Protein AF-M0LRJ7-F1 (afdb_monomer)

Sequence (175 aa):
MDRGVVLGILGGVVTALVGLLRYVVVPLLTDEYNAASPALVPFYKVISETPIYHLETLTVPSFLAVFFAVVLLRRWGRSSRTDDLKVVGGVLAVPLLTAFGCYLVGAVWVAVFPLRTGTSLDPASLVVVLTYFTVLGLAIGFAFAVVAFAVVGLTVGIGVAAGYLSAWAVLRISS

Nearest PDB structures (foldseek):
  7w7c-assembly1_B-2  TM=3.141E-01  e=1.744E-01  Corynebacterium diphtheriae NCTC 13129
  3c02-assembly1_A  TM=3.549E-01  e=3.697E+00  unclassified
  2o9d-assembly2_B  TM=3.112E-01  e=5.607E+00  Escherichia coli

Mean predicted aligned error: 5.6 Å

Structure (mmCIF, N/CA/C/O backbone):
data_AF-M0LRJ7-F1
#
_entry.id   AF-M0LRJ7-F1
#
loop_
_atom_site.group_PDB
_atom_site.id
_atom_site.type_symbol
_atom_site.label_atom_id
_atom_site.label_alt_id
_atom_site.label_comp_id
_atom_site.label_asym_id
_atom_site.label_entity_id
_atom_site.label_seq_id
_atom_site.pdbx_PDB_ins_code
_atom_site.Cartn_x
_atom_site.Cartn_y
_atom_site.Cartn_z
_atom_site.occupancy
_atom_site.B_iso_or_equiv
_atom_site.auth_seq_id
_atom_site.auth_comp_id
_atom_site.auth_asym_id
_atom_site.auth_atom_id
_atom_site.pdbx_PDB_model_num
ATOM 1 N N . MET A 1 1 ? -15.597 -17.504 6.346 1.00 70.88 1 MET A N 1
ATOM 2 C CA . MET A 1 1 ? -14.404 -16.642 6.199 1.00 70.88 1 MET A CA 1
ATOM 3 C C . MET A 1 1 ? -14.292 -15.748 7.426 1.00 70.88 1 MET A C 1
ATOM 5 O O . MET A 1 1 ? -15.318 -15.281 7.912 1.00 70.88 1 MET A O 1
ATOM 9 N N . ASP A 1 2 ? -13.095 -15.576 7.985 1.00 92.31 2 ASP A N 1
ATOM 10 C CA . ASP A 1 2 ? -12.904 -14.780 9.202 1.00 92.31 2 ASP A CA 1
ATOM 11 C C . ASP A 1 2 ? -13.110 -13.281 8.928 1.00 92.31 2 ASP A C 1
ATOM 13 O O . ASP A 1 2 ? -12.409 -12.699 8.102 1.00 92.31 2 ASP A O 1
ATOM 17 N N . ARG A 1 3 ? -14.059 -12.649 9.633 1.00 91.81 3 ARG A N 1
ATOM 18 C CA . ARG A 1 3 ? -14.420 -11.234 9.451 1.00 91.81 3 ARG A CA 1
ATOM 19 C C . ARG A 1 3 ? -13.235 -10.280 9.628 1.00 91.81 3 ARG A C 1
ATOM 21 O O . ARG A 1 3 ? -13.175 -9.291 8.908 1.00 91.81 3 ARG A O 1
ATOM 28 N N . GLY A 1 4 ? -12.293 -10.574 10.531 1.00 92.00 4 GLY A N 1
ATOM 29 C CA . GLY A 1 4 ? -11.101 -9.734 10.720 1.00 92.00 4 GLY A CA 1
ATOM 30 C C . GLY A 1 4 ? -10.192 -9.737 9.489 1.00 92.00 4 GLY A C 1
ATOM 31 O O . GLY A 1 4 ? -9.735 -8.686 9.051 1.00 92.00 4 GLY A O 1
ATOM 32 N N . VAL A 1 5 ? -10.015 -10.909 8.871 1.00 94.88 5 VAL A N 1
ATOM 33 C CA . VAL A 1 5 ? -9.261 -11.055 7.616 1.00 94.88 5 VAL A CA 1
ATOM 34 C C . VAL A 1 5 ? -9.973 -10.334 6.474 1.00 94.88 5 VAL A C 1
ATOM 36 O O . VAL A 1 5 ? -9.332 -9.613 5.719 1.00 94.88 5 VAL A O 1
ATOM 39 N N . VAL A 1 6 ? -11.299 -10.477 6.370 1.00 96.56 6 VAL A N 1
ATOM 40 C CA . VAL A 1 6 ? -12.089 -9.807 5.321 1.00 96.56 6 VAL A CA 1
ATOM 41 C C . 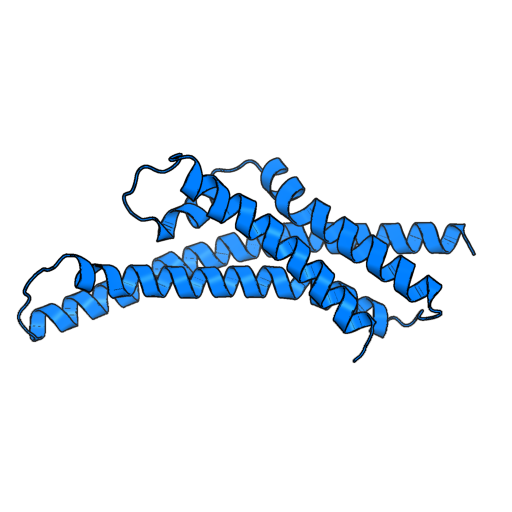VAL A 1 6 ? -11.942 -8.290 5.412 1.00 96.56 6 VAL A C 1
ATOM 43 O O . VAL A 1 6 ? -11.641 -7.650 4.411 1.00 96.56 6 VAL A O 1
ATOM 46 N N . LEU A 1 7 ? -12.118 -7.717 6.606 1.00 96.56 7 LEU A N 1
ATOM 47 C CA . LEU A 1 7 ? -11.997 -6.273 6.810 1.00 96.56 7 LEU A CA 1
ATOM 48 C C . LEU A 1 7 ? -10.574 -5.773 6.552 1.00 96.56 7 LEU A C 1
ATOM 50 O O . LEU A 1 7 ? -10.412 -4.736 5.915 1.00 96.56 7 LEU A O 1
ATOM 54 N N . GLY A 1 8 ? -9.559 -6.523 6.991 1.00 95.88 8 GLY A N 1
ATOM 55 C CA . GLY A 1 8 ? -8.163 -6.204 6.704 1.00 95.88 8 GLY A CA 1
ATOM 56 C C . GLY A 1 8 ? -7.873 -6.164 5.204 1.00 95.88 8 GLY A C 1
ATOM 57 O O . GLY A 1 8 ? -7.308 -5.189 4.715 1.00 95.88 8 GLY A O 1
ATOM 58 N N . ILE A 1 9 ? -8.309 -7.188 4.462 1.00 97.25 9 ILE A N 1
ATOM 59 C CA . ILE A 1 9 ? -8.123 -7.256 3.007 1.00 97.25 9 ILE A CA 1
ATOM 60 C C . ILE A 1 9 ? -8.885 -6.130 2.312 1.00 97.25 9 ILE A C 1
ATOM 62 O O . ILE A 1 9 ? -8.292 -5.427 1.506 1.00 97.25 9 ILE A O 1
ATOM 66 N N . LEU A 1 10 ? 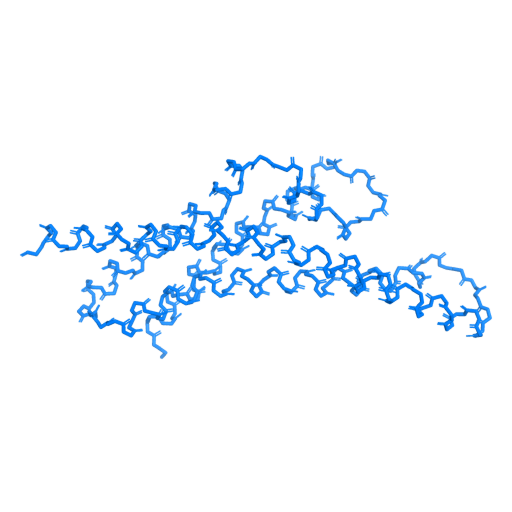-10.168 -5.923 2.622 1.00 97.69 10 LEU A N 1
ATOM 67 C CA . LEU A 1 10 ? -10.967 -4.869 1.987 1.00 97.69 10 LEU A CA 1
ATOM 68 C C . LEU A 1 10 ? -10.379 -3.481 2.245 1.00 97.69 10 LEU A C 1
ATOM 70 O O . LEU A 1 10 ? -10.239 -2.696 1.312 1.00 97.69 10 LEU A O 1
ATOM 74 N N . GLY A 1 11 ? -9.986 -3.198 3.488 1.00 96.38 11 GLY A N 1
ATOM 75 C CA . GLY A 1 11 ? -9.327 -1.946 3.842 1.00 96.38 11 GLY A CA 1
ATOM 76 C C . GLY A 1 11 ? -8.015 -1.750 3.082 1.00 96.38 11 GLY A C 1
ATOM 77 O O . GLY A 1 11 ? -7.798 -0.700 2.484 1.00 96.38 11 GLY A O 1
ATOM 78 N N . GLY A 1 12 ? -7.181 -2.789 3.029 1.00 96.75 12 GLY A N 1
ATOM 79 C CA . GLY A 1 12 ? -5.932 -2.764 2.275 1.00 96.75 12 GLY A CA 1
ATOM 80 C C . GLY A 1 12 ? -6.133 -2.616 0.765 1.00 96.75 12 GLY A C 1
ATOM 81 O O . GLY A 1 12 ? -5.386 -1.879 0.127 1.00 96.75 12 GLY A O 1
ATOM 82 N N . VAL A 1 13 ? -7.165 -3.244 0.192 1.00 97.81 13 VAL A N 1
ATOM 83 C CA . VAL A 1 13 ? -7.550 -3.082 -1.220 1.00 97.81 13 VAL A CA 1
ATOM 84 C C . VAL A 1 13 ? -7.962 -1.641 -1.495 1.00 97.81 13 VAL A C 1
ATOM 86 O O . VAL A 1 13 ? -7.503 -1.066 -2.474 1.00 97.81 13 VAL A O 1
ATOM 89 N N . VAL A 1 14 ? -8.771 -1.025 -0.630 1.00 97.31 14 VAL A N 1
ATOM 90 C CA . VAL A 1 14 ? -9.158 0.386 -0.781 1.00 97.31 14 VAL A CA 1
ATOM 91 C C . VAL A 1 14 ? -7.923 1.288 -0.763 1.00 97.31 14 VAL A C 1
ATOM 93 O O . VAL A 1 14 ? -7.752 2.097 -1.672 1.00 97.31 14 VAL A O 1
ATOM 96 N N . THR A 1 15 ? -7.022 1.119 0.210 1.00 96.81 15 THR A N 1
ATOM 97 C CA . THR A 1 15 ? -5.761 1.876 0.263 1.00 96.81 15 THR A CA 1
ATOM 98 C C . THR A 1 15 ? -4.914 1.663 -0.995 1.00 96.81 15 THR A C 1
ATOM 100 O O . THR A 1 15 ? -4.407 2.627 -1.569 1.00 96.81 15 THR A O 1
ATOM 103 N N . ALA A 1 16 ? -4.788 0.419 -1.459 1.00 96.19 16 ALA A N 1
ATOM 104 C CA . ALA A 1 16 ? -4.028 0.080 -2.655 1.00 96.19 16 ALA A CA 1
ATOM 105 C C . ALA A 1 16 ? -4.628 0.700 -3.927 1.00 96.19 16 ALA A C 1
ATOM 107 O O . ALA A 1 16 ? -3.886 1.226 -4.752 1.00 96.19 16 ALA A O 1
ATOM 108 N N . LEU A 1 17 ? -5.956 0.694 -4.071 1.00 96.75 17 LEU A N 1
ATOM 109 C CA . LEU A 1 17 ? -6.653 1.301 -5.206 1.00 96.75 17 LEU A CA 1
ATOM 110 C C . LEU A 1 17 ? -6.482 2.820 -5.235 1.00 96.75 17 LEU A C 1
ATOM 112 O O . LEU A 1 17 ? -6.229 3.369 -6.304 1.00 96.75 17 LEU A O 1
ATOM 116 N N . VAL A 1 18 ? -6.563 3.497 -4.084 1.00 96.31 18 VAL A N 1
ATOM 117 C CA . VAL A 1 18 ? -6.284 4.942 -4.004 1.00 96.31 18 VAL A CA 1
ATOM 118 C C . VAL A 1 18 ? -4.841 5.229 -4.423 1.00 96.31 18 VAL A C 1
ATOM 120 O O . VAL A 1 18 ? -4.605 6.132 -5.226 1.00 96.31 18 VAL A O 1
ATOM 123 N N . GLY A 1 19 ? -3.887 4.420 -3.950 1.00 93.75 19 GLY A N 1
ATOM 124 C CA . GLY A 1 19 ? -2.489 4.498 -4.367 1.00 93.75 19 GLY A CA 1
ATOM 125 C C . GLY A 1 19 ? -2.311 4.309 -5.876 1.00 93.75 19 GLY A C 1
ATOM 126 O O . GLY A 1 19 ? -1.716 5.159 -6.530 1.00 93.75 19 GLY A O 1
ATOM 127 N N . LEU A 1 20 ? -2.863 3.240 -6.454 1.00 92.19 20 LEU A N 1
ATOM 128 C CA . LEU A 1 20 ? -2.804 2.982 -7.897 1.00 92.19 20 LEU A CA 1
ATOM 129 C C . LEU A 1 20 ? -3.420 4.122 -8.708 1.00 92.19 20 LEU A C 1
ATOM 131 O O . LEU A 1 20 ? -2.845 4.552 -9.707 1.00 92.19 20 LEU A O 1
ATOM 135 N N . LEU A 1 21 ? -4.568 4.635 -8.271 1.00 92.94 21 LEU A N 1
ATOM 136 C CA . LEU A 1 21 ? -5.238 5.732 -8.952 1.00 92.94 21 LEU A CA 1
ATOM 137 C C . LEU A 1 21 ? -4.334 6.970 -8.999 1.00 92.94 21 LEU A C 1
ATOM 139 O O . LEU A 1 21 ? -4.146 7.552 -10.062 1.00 92.94 21 LEU A O 1
ATOM 143 N N . ARG A 1 22 ? -3.743 7.345 -7.863 1.00 91.69 22 ARG A N 1
ATOM 144 C CA . ARG A 1 22 ? -2.939 8.563 -7.735 1.00 91.69 22 ARG A CA 1
ATOM 145 C C . ARG A 1 22 ? -1.530 8.452 -8.325 1.00 91.69 22 ARG A C 1
ATOM 147 O O . ARG A 1 22 ? -1.096 9.384 -8.991 1.00 91.69 22 ARG A O 1
ATOM 154 N N . TYR A 1 23 ? -0.837 7.329 -8.138 1.00 88.06 23 TYR A N 1
ATOM 155 C CA . TYR A 1 23 ? 0.540 7.157 -8.623 1.00 88.06 23 TYR A 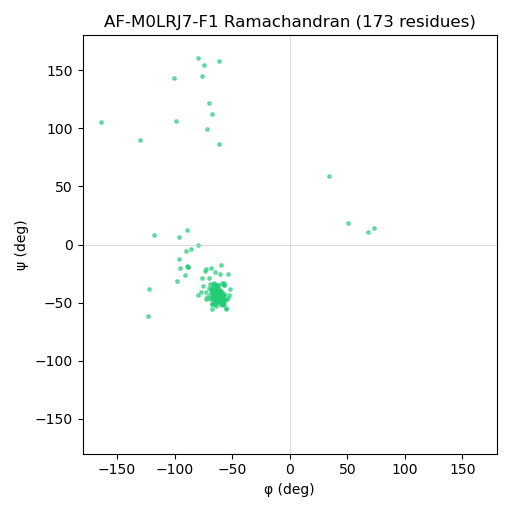CA 1
ATOM 156 C C . TYR A 1 23 ? 0.644 6.611 -10.048 1.00 88.06 23 TYR A C 1
ATOM 158 O O . TYR A 1 23 ? 1.706 6.726 -10.654 1.00 88.06 23 TYR A O 1
ATOM 166 N N . VAL A 1 24 ? -0.413 5.986 -10.576 1.00 86.50 24 VAL A N 1
ATOM 167 C CA . VAL A 1 24 ? -0.367 5.314 -11.883 1.00 86.50 24 VAL A CA 1
ATOM 168 C C . VAL A 1 24 ? -1.424 5.873 -12.823 1.00 86.50 24 VAL A C 1
ATOM 170 O O . VAL A 1 24 ? -1.080 6.437 -13.852 1.00 86.50 24 VAL A O 1
ATOM 173 N N . VAL A 1 25 ? -2.708 5.756 -12.480 1.00 87.75 25 VAL A N 1
ATOM 174 C CA . VAL A 1 25 ? -3.797 6.064 -13.423 1.00 87.75 25 VAL A CA 1
ATOM 175 C C . VAL A 1 25 ? -3.861 7.553 -13.757 1.00 87.75 25 VAL A C 1
ATOM 177 O O . VAL A 1 25 ? -3.865 7.901 -14.931 1.00 87.75 25 VAL A O 1
ATOM 180 N N . VAL A 1 26 ? -3.889 8.434 -12.753 1.00 87.75 26 VAL A N 1
ATOM 181 C CA . VAL A 1 26 ? -3.976 9.886 -12.972 1.00 87.75 26 VAL A CA 1
ATOM 182 C C . VAL A 1 26 ? -2.777 10.400 -13.781 1.00 87.75 26 VAL A C 1
ATOM 184 O O . VAL A 1 26 ? -3.023 10.999 -14.823 1.00 87.75 26 VAL A O 1
ATOM 187 N N . PRO A 1 27 ? -1.512 10.103 -13.415 1.00 84.25 27 PRO A N 1
ATOM 188 C CA . PRO A 1 27 ? -0.351 10.529 -14.200 1.00 84.25 27 PRO A CA 1
ATOM 189 C C . PRO A 1 27 ? -0.341 10.027 -15.646 1.00 84.25 27 PRO A C 1
ATOM 191 O O . PRO A 1 27 ? 0.151 10.723 -16.529 1.00 84.25 27 PRO A O 1
ATOM 194 N N . LEU A 1 28 ? -0.869 8.824 -15.901 1.00 80.56 28 LEU A N 1
ATOM 195 C CA . LEU A 1 28 ? -0.977 8.279 -17.258 1.00 80.56 28 LEU A CA 1
ATOM 196 C C . LEU A 1 28 ? -2.073 8.956 -18.093 1.00 80.56 28 LEU A C 1
ATOM 198 O O . LEU A 1 28 ? -2.018 8.881 -19.315 1.00 80.56 28 LEU A O 1
ATOM 202 N N . LEU A 1 29 ? -3.070 9.578 -17.459 1.00 82.94 29 LEU A N 1
ATOM 203 C CA . LEU A 1 29 ? -4.180 10.252 -18.139 1.00 82.94 29 LEU A CA 1
ATOM 204 C C . LEU A 1 29 ? -3.955 11.758 -18.324 1.00 82.94 29 LEU A C 1
ATOM 206 O O . LEU A 1 29 ? -4.624 12.358 -19.160 1.00 82.94 29 LEU A O 1
ATOM 210 N N . THR A 1 30 ? -3.065 12.380 -17.545 1.00 79.19 30 THR A N 1
ATOM 211 C CA . THR A 1 30 ? -2.852 13.838 -17.562 1.00 79.19 30 THR A CA 1
ATOM 212 C C . THR A 1 30 ? -1.685 14.300 -18.439 1.00 79.19 30 THR A C 1
ATOM 214 O O . THR A 1 30 ? -1.362 15.483 -18.413 1.00 79.19 30 THR A O 1
ATOM 217 N N . ASP A 1 31 ? -1.049 13.406 -19.211 1.00 64.31 31 ASP A N 1
ATOM 218 C CA . ASP A 1 31 ? 0.141 13.689 -20.044 1.00 64.31 31 ASP A CA 1
ATOM 219 C C . ASP A 1 31 ? 1.293 14.393 -19.287 1.00 64.31 31 ASP A C 1
ATOM 221 O O . ASP A 1 31 ? 2.227 14.921 -19.892 1.00 64.31 31 ASP A O 1
ATOM 225 N N . GLU A 1 32 ? 1.292 14.343 -17.945 1.00 61.06 32 GLU A N 1
ATOM 226 C CA . GLU A 1 32 ? 2.338 14.929 -17.087 1.00 61.06 32 GLU A CA 1
ATOM 227 C C . GLU A 1 32 ? 3.728 14.335 -17.376 1.00 61.06 32 GLU A C 1
ATOM 229 O O . GLU A 1 32 ? 4.751 14.934 -17.044 1.00 61.06 32 GLU A O 1
ATOM 234 N N . TYR A 1 33 ? 3.775 13.181 -18.046 1.00 60.38 33 TYR A N 1
ATOM 235 C CA . TYR A 1 33 ? 4.991 12.507 -18.469 1.00 60.38 33 TYR A CA 1
ATOM 236 C C . TYR A 1 33 ? 4.899 12.146 -19.954 1.00 60.38 33 TYR A C 1
ATOM 238 O O . TYR A 1 33 ? 4.471 11.049 -20.311 1.00 60.38 33 TYR A O 1
ATOM 246 N N . ASN A 1 34 ? 5.343 13.059 -20.824 1.00 52.84 34 ASN A N 1
ATOM 247 C CA . ASN A 1 34 ? 5.509 12.814 -22.260 1.00 52.84 34 ASN A CA 1
ATOM 248 C C . ASN A 1 34 ? 6.539 11.681 -22.515 1.00 52.84 34 ASN A C 1
ATOM 250 O O . ASN A 1 34 ? 7.744 11.890 -22.627 1.00 52.84 34 ASN A O 1
ATOM 254 N N . ALA A 1 35 ? 6.024 10.450 -22.505 1.00 52.56 35 ALA A N 1
ATOM 255 C CA . ALA A 1 35 ? 6.353 9.248 -23.274 1.00 52.56 35 ALA A CA 1
ATOM 256 C C . ALA A 1 35 ? 7.813 8.945 -23.697 1.00 52.56 35 ALA A C 1
ATOM 258 O O . ALA A 1 35 ? 8.068 8.671 -24.868 1.00 52.56 35 ALA A O 1
ATOM 259 N N . ALA A 1 36 ? 8.748 8.818 -22.748 1.00 51.78 36 ALA A N 1
ATOM 260 C CA . ALA A 1 36 ? 9.965 8.013 -22.972 1.00 51.78 36 ALA A CA 1
ATOM 261 C C . ALA A 1 36 ? 9.868 6.590 -22.374 1.00 51.78 36 ALA A C 1
ATOM 263 O O . ALA A 1 36 ? 10.423 5.646 -22.931 1.00 51.78 36 ALA A O 1
ATOM 264 N N . SER A 1 37 ? 9.131 6.395 -21.270 1.00 62.97 37 SER A N 1
ATOM 265 C CA . SER A 1 37 ? 8.819 5.055 -20.742 1.00 62.97 37 SER A CA 1
ATOM 266 C C . SER A 1 37 ? 7.656 5.095 -19.737 1.00 62.97 37 SER A C 1
ATOM 268 O O . SER A 1 37 ? 7.863 5.486 -18.586 1.00 62.97 37 SER A O 1
ATOM 270 N N . PRO A 1 38 ? 6.442 4.645 -20.116 1.00 66.25 38 PRO A N 1
ATOM 271 C CA . PRO A 1 38 ? 5.293 4.528 -19.208 1.00 66.25 38 PRO A CA 1
ATOM 272 C C . PRO A 1 38 ? 5.591 3.713 -17.940 1.00 66.25 38 PRO A C 1
ATOM 274 O O . PRO A 1 38 ? 4.983 3.934 -16.897 1.00 66.25 38 PRO A O 1
ATOM 277 N N . ALA A 1 39 ? 6.567 2.800 -18.006 1.00 66.88 39 ALA A N 1
ATOM 278 C CA . ALA A 1 39 ? 6.998 1.987 -16.873 1.00 66.88 39 ALA A CA 1
ATOM 279 C C . ALA A 1 39 ? 7.714 2.787 -15.770 1.00 66.88 39 ALA A C 1
ATOM 281 O O . ALA A 1 39 ? 7.785 2.318 -14.638 1.00 66.88 39 ALA A O 1
ATOM 282 N N . LEU A 1 40 ? 8.231 3.981 -16.077 1.00 72.31 40 LEU A N 1
ATOM 283 C CA . LEU A 1 40 ? 8.922 4.835 -15.106 1.00 72.31 40 LEU A CA 1
ATOM 284 C C . LEU A 1 40 ? 8.012 5.898 -14.484 1.00 72.31 40 LEU A C 1
ATOM 286 O O . LEU A 1 40 ? 8.389 6.494 -13.479 1.00 72.31 40 LEU A O 1
ATOM 290 N N . VAL A 1 41 ? 6.815 6.123 -15.033 1.00 76.00 41 VAL A N 1
ATOM 291 C CA . VAL A 1 41 ? 5.862 7.132 -14.536 1.00 76.00 41 VAL A CA 1
ATOM 292 C C . VAL A 1 41 ? 5.556 6.959 -13.040 1.00 76.00 41 VAL A C 1
ATOM 294 O O . VAL A 1 41 ? 5.679 7.942 -12.306 1.00 76.00 41 VAL A O 1
ATOM 297 N N . PRO A 1 42 ? 5.272 5.742 -12.530 1.00 75.75 42 PRO A N 1
ATOM 298 C CA . PRO A 1 42 ? 5.025 5.557 -11.102 1.00 75.75 42 PRO A CA 1
ATOM 299 C C . PRO A 1 42 ? 6.259 5.855 -10.247 1.00 75.75 42 PRO A C 1
ATOM 301 O O . PRO A 1 42 ? 6.128 6.393 -9.152 1.00 75.75 42 PRO A O 1
ATOM 304 N N . PHE A 1 43 ? 7.463 5.540 -10.740 1.00 76.19 43 PHE A N 1
ATOM 305 C CA . PHE A 1 43 ? 8.704 5.855 -10.032 1.00 76.19 43 PHE A CA 1
ATOM 306 C C . PHE A 1 43 ? 8.902 7.356 -9.910 1.00 76.19 43 PHE A C 1
ATOM 308 O O . PHE A 1 43 ? 9.091 7.838 -8.796 1.00 76.19 43 PHE A O 1
ATOM 315 N N . TYR A 1 44 ? 8.794 8.085 -11.023 1.00 78.19 44 TYR A N 1
ATOM 316 C CA . TYR A 1 44 ? 8.923 9.536 -11.014 1.00 78.19 44 TYR A CA 1
ATOM 317 C C . TYR A 1 44 ? 7.906 10.175 -10.083 1.00 78.19 44 TYR A C 1
ATOM 319 O O . TYR A 1 44 ? 8.298 10.963 -9.231 1.00 78.19 44 TYR A O 1
ATOM 327 N N . LYS A 1 45 ? 6.634 9.773 -10.168 1.00 82.81 45 LYS A N 1
ATOM 328 C CA . LYS A 1 45 ? 5.589 10.329 -9.308 1.00 82.81 45 LYS A CA 1
ATOM 329 C C . LYS A 1 45 ? 5.855 10.055 -7.826 1.00 82.81 45 LYS A C 1
ATOM 331 O O . LYS A 1 45 ? 5.657 10.929 -6.996 1.00 82.81 45 LYS A O 1
ATOM 336 N N . VAL A 1 46 ? 6.340 8.865 -7.467 1.00 83.06 46 VAL A N 1
ATOM 337 C CA . VAL A 1 46 ? 6.656 8.543 -6.064 1.00 83.06 46 VAL A CA 1
ATOM 338 C C . VAL A 1 46 ? 7.830 9.369 -5.526 1.00 83.06 46 VAL A C 1
ATOM 340 O O . VAL A 1 46 ? 7.818 9.698 -4.348 1.00 83.06 46 VAL A O 1
ATOM 343 N N . ILE A 1 47 ? 8.832 9.715 -6.339 1.00 84.19 47 ILE A N 1
ATOM 344 C CA . ILE A 1 47 ? 10.010 10.471 -5.864 1.00 84.19 47 ILE A CA 1
ATOM 345 C C . ILE A 1 47 ? 9.871 11.989 -5.985 1.00 84.19 47 ILE A C 1
ATOM 347 O O . ILE A 1 47 ? 10.548 12.713 -5.260 1.00 84.19 47 ILE A O 1
ATOM 351 N N . SER A 1 48 ? 9.058 12.476 -6.926 1.00 84.50 48 SER A N 1
ATOM 352 C CA . SER A 1 48 ? 8.937 13.909 -7.216 1.00 84.50 48 SER A CA 1
ATOM 353 C C . SER A 1 48 ? 7.864 14.602 -6.387 1.00 84.50 48 SER A C 1
ATOM 355 O O . SER A 1 48 ? 7.845 15.828 -6.319 1.00 84.50 48 SER A O 1
ATOM 357 N N . GLU A 1 49 ? 6.939 13.835 -5.816 1.00 90.31 49 GLU A N 1
ATOM 358 C CA . GLU A 1 49 ? 5.814 14.378 -5.070 1.00 90.31 49 GLU A CA 1
ATOM 359 C C . GLU A 1 49 ? 6.185 14.798 -3.649 1.00 90.31 49 GLU A C 1
ATOM 361 O O . GLU A 1 49 ? 7.195 14.404 -3.065 1.00 90.31 49 GLU A O 1
ATOM 366 N N . THR A 1 50 ? 5.340 15.653 -3.080 1.00 91.88 50 THR A N 1
ATOM 367 C CA . THR A 1 50 ? 5.565 16.172 -1.730 1.00 91.88 50 THR A CA 1
ATOM 368 C C . THR A 1 50 ? 5.253 15.119 -0.658 1.00 91.88 50 THR A C 1
ATOM 370 O O . THR A 1 50 ? 4.372 14.276 -0.846 1.00 91.88 50 THR A O 1
ATOM 373 N N . PRO A 1 51 ? 5.863 15.203 0.542 1.00 90.06 51 PRO A N 1
ATOM 374 C CA . PRO A 1 51 ? 5.497 14.338 1.665 1.00 90.06 51 PRO A CA 1
ATOM 375 C C . PRO A 1 51 ? 3.992 14.339 1.977 1.00 90.06 51 PRO A C 1
ATOM 377 O O . PRO A 1 51 ? 3.417 13.291 2.266 1.00 90.06 51 PRO A O 1
ATOM 380 N N . ILE A 1 52 ? 3.338 15.501 1.865 1.00 93.25 52 ILE A N 1
ATOM 381 C CA . ILE A 1 52 ? 1.892 15.661 2.078 1.00 93.25 52 ILE A CA 1
ATOM 382 C C . ILE A 1 52 ? 1.092 14.831 1.073 1.00 93.25 52 ILE A C 1
ATOM 384 O O . ILE A 1 52 ? 0.150 14.147 1.470 1.0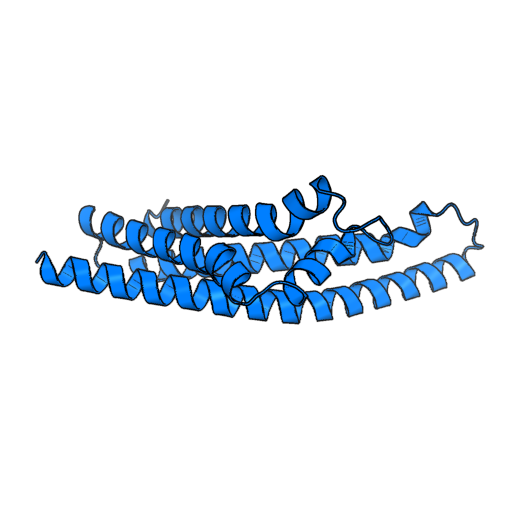0 93.25 52 ILE A O 1
ATOM 388 N N . TYR A 1 53 ? 1.503 14.814 -0.196 1.00 92.88 53 TYR A N 1
ATOM 389 C CA . TYR A 1 53 ? 0.860 13.992 -1.217 1.00 92.88 53 TYR A CA 1
ATOM 390 C C . TYR A 1 53 ? 0.858 12.510 -0.826 1.00 92.88 53 TYR A C 1
ATOM 392 O O . TYR A 1 53 ? -0.170 11.836 -0.935 1.00 92.88 53 TYR A O 1
ATOM 400 N N . HIS A 1 54 ? 1.980 11.995 -0.314 1.00 93.06 54 HIS A N 1
ATOM 401 C CA . HIS A 1 54 ? 2.064 10.599 0.112 1.00 93.06 54 HIS A CA 1
ATOM 402 C C . HIS A 1 54 ? 1.179 10.302 1.328 1.00 93.06 54 HIS A C 1
ATOM 404 O O . HIS A 1 54 ? 0.506 9.266 1.359 1.00 93.06 54 HIS A O 1
ATOM 410 N N . LEU A 1 55 ? 1.128 11.223 2.295 1.00 93.38 55 LEU A N 1
ATOM 411 C CA . LEU A 1 55 ? 0.273 11.099 3.476 1.00 93.38 55 LEU A CA 1
ATOM 412 C C . LEU A 1 55 ? -1.214 11.082 3.096 1.00 93.38 55 LEU A C 1
ATOM 414 O O . LEU A 1 55 ? -1.949 10.178 3.492 1.00 93.38 55 LEU A O 1
ATOM 418 N N . GLU A 1 56 ? -1.673 12.022 2.278 1.00 94.94 56 GLU A N 1
ATOM 419 C CA . GLU A 1 56 ? -3.068 12.040 1.824 1.00 94.94 56 GLU A CA 1
ATOM 420 C C . GLU A 1 56 ? -3.442 10.780 1.042 1.00 94.94 56 GLU A C 1
ATOM 422 O O . GLU A 1 56 ? -4.536 10.243 1.193 1.00 94.94 56 GLU A O 1
ATOM 427 N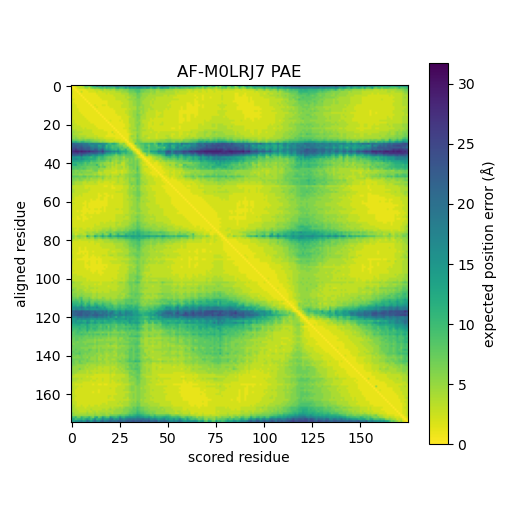 N . THR A 1 57 ? -2.525 10.298 0.205 1.00 95.19 57 THR A N 1
ATOM 428 C CA . THR A 1 57 ? -2.790 9.186 -0.711 1.00 95.19 57 THR A CA 1
ATOM 429 C C . THR A 1 57 ? -2.816 7.834 -0.005 1.00 95.19 57 THR A C 1
ATOM 431 O O . THR A 1 57 ? -3.594 6.965 -0.386 1.00 95.19 57 THR A O 1
ATOM 434 N N . LEU A 1 58 ? -1.969 7.627 1.007 1.00 96.50 58 LEU A N 1
ATOM 435 C CA . LEU A 1 58 ? -1.759 6.307 1.613 1.00 96.50 58 LEU A CA 1
ATOM 436 C C . LEU A 1 58 ? -2.048 6.283 3.116 1.00 96.50 58 LEU A C 1
ATOM 438 O O . LEU A 1 58 ? -2.635 5.317 3.611 1.00 96.50 58 LEU A O 1
ATOM 442 N N . THR A 1 59 ? -1.698 7.339 3.851 1.00 97.38 59 THR A N 1
ATOM 443 C CA . THR A 1 59 ? -1.921 7.418 5.304 1.00 97.38 59 THR A CA 1
ATOM 444 C C . THR A 1 59 ? -3.393 7.623 5.626 1.00 97.38 59 THR A C 1
ATOM 446 O O . THR A 1 59 ? -3.928 6.891 6.451 1.00 97.38 59 THR A O 1
ATOM 449 N N . VAL A 1 60 ? -4.083 8.554 4.960 1.00 97.19 60 VAL A N 1
ATOM 450 C CA . VAL A 1 60 ? -5.503 8.828 5.251 1.00 97.19 60 VAL A CA 1
ATOM 451 C C . VAL A 1 60 ? -6.399 7.613 4.963 1.00 97.19 60 VAL A C 1
ATOM 453 O O . VAL A 1 60 ? -7.156 7.221 5.855 1.00 97.19 60 VAL A O 1
ATOM 456 N N . PRO A 1 61 ? -6.313 6.936 3.799 1.00 97.69 61 PRO A N 1
ATOM 457 C CA . PRO A 1 61 ? -7.149 5.766 3.543 1.00 97.69 61 PRO A CA 1
ATOM 458 C C . PRO A 1 61 ? -6.848 4.603 4.489 1.00 97.69 61 PRO A C 1
ATOM 460 O O . PRO A 1 61 ? -7.776 3.945 4.952 1.00 97.69 61 PRO A O 1
ATOM 463 N N . SER A 1 62 ? -5.572 4.351 4.801 1.00 97.75 62 SER A N 1
ATOM 464 C CA . SER A 1 62 ? -5.192 3.259 5.709 1.00 97.75 62 SER A CA 1
ATOM 465 C C . SER A 1 62 ? -5.604 3.537 7.158 1.00 97.75 62 SER A C 1
ATOM 467 O O . SER A 1 62 ? -6.096 2.633 7.836 1.00 97.75 62 SER A O 1
ATOM 469 N N . PHE A 1 63 ? -5.512 4.795 7.600 1.00 98.25 63 PHE A N 1
ATOM 470 C CA . PHE A 1 63 ? -6.065 5.267 8.869 1.00 98.25 63 PHE A CA 1
ATOM 471 C C . PHE A 1 63 ? -7.560 4.973 8.977 1.00 98.25 63 PHE A C 1
ATOM 473 O O . PHE A 1 63 ? -7.984 4.301 9.918 1.00 98.25 63 PHE A O 1
ATOM 480 N N . LEU A 1 64 ? -8.354 5.429 8.002 1.00 98.19 64 LEU A N 1
ATOM 481 C CA . LEU A 1 64 ? -9.804 5.236 8.015 1.00 98.19 64 LEU A CA 1
ATOM 482 C C . LEU A 1 64 ? -10.159 3.747 7.964 1.00 98.19 64 LEU A C 1
ATOM 484 O O . LEU A 1 64 ? -11.008 3.291 8.730 1.00 98.19 64 LEU A O 1
ATOM 488 N N . ALA A 1 65 ? -9.476 2.979 7.113 1.00 97.56 65 ALA A N 1
ATOM 489 C CA . ALA A 1 65 ? -9.686 1.544 6.980 1.00 97.56 65 ALA A CA 1
ATOM 490 C C . ALA A 1 65 ? -9.492 0.808 8.313 1.00 97.56 65 ALA A C 1
ATOM 492 O O . ALA A 1 65 ? -10.383 0.069 8.735 1.00 97.56 65 ALA A O 1
ATOM 493 N N . VAL A 1 66 ? -8.368 1.035 9.004 1.00 98.00 66 VAL A N 1
ATOM 494 C CA . VAL A 1 66 ? -8.109 0.402 10.306 1.00 98.00 66 VAL A CA 1
ATOM 495 C C . VAL A 1 66 ? -9.077 0.910 11.364 1.00 98.00 66 VAL A C 1
ATOM 497 O O . VAL A 1 66 ? -9.653 0.097 12.089 1.00 98.00 66 VAL A O 1
ATOM 500 N N . PHE A 1 67 ? -9.292 2.225 11.439 1.00 98.19 67 PHE A N 1
ATOM 501 C 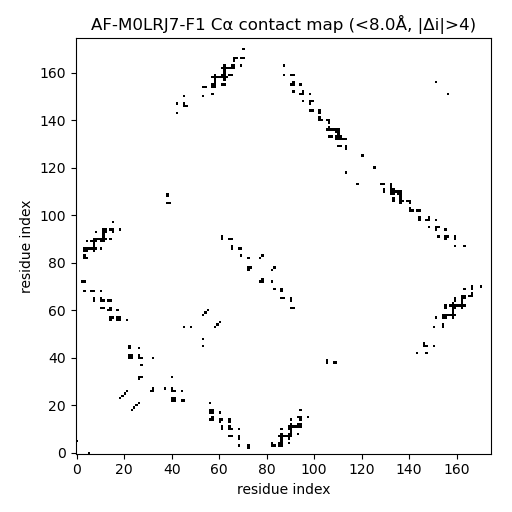CA . PHE A 1 67 ? -10.168 2.826 12.438 1.00 98.19 67 PHE A CA 1
ATOM 502 C C . PHE A 1 67 ? -11.570 2.207 12.395 1.00 98.19 67 PHE A C 1
ATOM 504 O O . PHE A 1 67 ? -12.053 1.660 13.391 1.00 98.19 67 PHE A O 1
ATOM 511 N N . PHE A 1 68 ? -12.209 2.222 11.222 1.00 97.94 68 PHE A N 1
ATOM 512 C CA . PHE A 1 68 ? -13.558 1.690 11.067 1.00 97.94 68 PHE A CA 1
ATOM 513 C C . PHE A 1 68 ? -13.606 0.171 11.220 1.00 97.94 68 PHE A C 1
ATOM 515 O O . PHE A 1 68 ? -14.539 -0.337 11.841 1.00 97.94 68 PHE A O 1
ATOM 522 N N . ALA A 1 69 ? -12.609 -0.562 10.717 1.00 96.56 69 ALA A N 1
ATOM 523 C CA . ALA A 1 69 ? -12.571 -2.015 10.851 1.00 96.56 69 ALA A CA 1
ATOM 524 C C . ALA A 1 69 ? -12.480 -2.461 12.319 1.00 96.56 69 ALA A C 1
ATOM 526 O O . ALA A 1 69 ? -13.219 -3.355 12.734 1.00 96.56 69 ALA A O 1
ATOM 527 N N . VAL A 1 70 ? -11.631 -1.815 13.125 1.00 96.62 70 VAL A N 1
ATOM 528 C CA . VAL A 1 70 ? -11.487 -2.123 14.557 1.00 96.62 70 VAL A CA 1
ATOM 529 C C . VAL A 1 70 ? -12.765 -1.772 15.319 1.00 96.62 70 VAL A C 1
ATOM 531 O O . VAL A 1 70 ? -13.274 -2.603 16.072 1.00 96.62 70 VAL A O 1
ATOM 534 N N . VAL A 1 71 ? -13.342 -0.587 15.088 1.00 95.88 71 VAL A N 1
ATOM 535 C CA . VAL A 1 71 ? -14.620 -0.194 15.711 1.00 95.88 71 VAL A CA 1
ATOM 536 C C . VAL A 1 71 ? -15.736 -1.180 15.349 1.00 95.88 71 VAL A C 1
ATOM 538 O O . VAL A 1 71 ? -16.512 -1.592 16.214 1.00 95.88 71 VAL A O 1
ATOM 541 N N . LEU A 1 72 ? -15.804 -1.611 14.088 1.00 96.00 72 LEU A N 1
ATOM 542 C CA . LEU A 1 72 ? -16.818 -2.548 13.612 1.00 96.00 72 LEU A CA 1
ATOM 543 C C . LEU A 1 72 ? -16.652 -3.949 14.217 1.00 96.00 72 LEU A C 1
ATOM 545 O O . LEU A 1 72 ? -17.639 -4.545 14.647 1.00 96.00 72 LEU A O 1
ATOM 549 N N . LEU A 1 73 ? -15.417 -4.455 14.327 1.00 94.88 73 LEU A N 1
ATOM 550 C CA . LEU A 1 73 ? -15.137 -5.722 15.014 1.00 94.88 73 LEU A CA 1
ATOM 551 C C . LEU A 1 73 ? -15.634 -5.699 16.459 1.00 94.88 73 LEU A C 1
ATOM 553 O O . LEU A 1 73 ? -16.268 -6.652 16.915 1.00 94.88 73 LEU A O 1
ATOM 557 N N . ARG A 1 74 ? -15.405 -4.588 17.159 1.00 94.50 74 ARG A N 1
ATOM 558 C CA . ARG A 1 74 ? -15.821 -4.420 18.554 1.00 94.50 74 ARG A CA 1
ATOM 559 C C . ARG A 1 74 ? -17.333 -4.367 18.692 1.00 94.50 74 ARG A C 1
ATOM 561 O O . ARG A 1 74 ? -17.875 -5.034 19.568 1.00 94.50 74 ARG A O 1
ATOM 568 N N . ARG A 1 75 ? -18.026 -3.690 17.771 1.00 92.44 75 ARG A N 1
ATOM 569 C CA . ARG A 1 75 ? -19.498 -3.732 17.682 1.00 92.44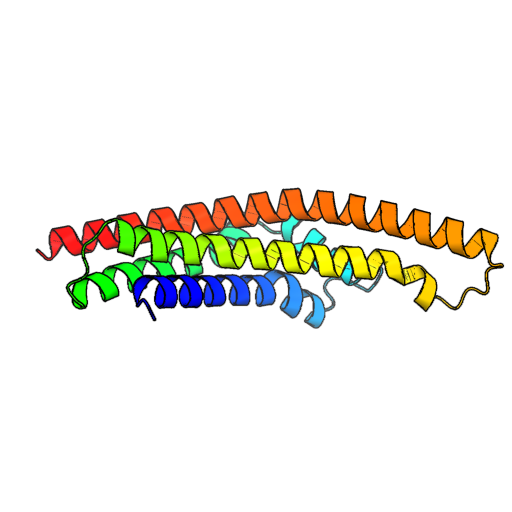 75 ARG A CA 1
ATOM 570 C C . ARG A 1 75 ? -20.047 -5.137 17.427 1.00 92.44 75 ARG A C 1
ATOM 572 O O . ARG A 1 75 ? -21.176 -5.423 17.805 1.00 92.44 75 ARG A O 1
ATOM 579 N N . TRP A 1 76 ? -19.261 -6.027 16.828 1.00 93.69 76 TRP A N 1
ATOM 580 C CA . TRP A 1 76 ? -19.606 -7.443 16.666 1.00 93.69 76 TRP A CA 1
ATOM 581 C C . TRP A 1 76 ? -19.162 -8.334 17.834 1.00 93.69 76 TRP A C 1
ATOM 583 O O . TRP A 1 76 ? -19.163 -9.557 17.693 1.00 93.69 76 TRP A O 1
ATOM 593 N N . GLY A 1 77 ? -18.753 -7.752 18.965 1.00 91.94 77 GLY A N 1
ATOM 594 C CA . GLY A 1 77 ? -18.301 -8.493 20.144 1.00 91.94 77 GLY A CA 1
ATOM 595 C C . GLY A 1 77 ? -16.921 -9.138 19.987 1.00 91.94 77 GLY A C 1
ATOM 596 O O . GLY A 1 77 ? -16.556 -10.000 20.781 1.00 91.94 77 GLY A O 1
ATOM 597 N N . ARG A 1 78 ? -16.138 -8.752 18.969 1.00 91.12 78 ARG A N 1
ATOM 598 C CA . ARG A 1 78 ? -14.785 -9.273 18.737 1.00 91.12 78 ARG A CA 1
ATOM 599 C C . ARG A 1 78 ? -13.739 -8.314 19.284 1.00 91.12 78 ARG A C 1
ATOM 601 O O . ARG A 1 78 ? -13.495 -7.251 18.711 1.00 91.12 78 ARG A O 1
ATOM 608 N N . SER A 1 79 ? -13.126 -8.697 20.400 1.00 88.56 79 SER A N 1
ATOM 609 C CA . SER A 1 79 ? -12.161 -7.879 21.146 1.00 88.56 79 SER A CA 1
ATOM 610 C C . SER A 1 79 ? -10.751 -8.472 21.232 1.00 88.56 79 SER A C 1
ATOM 612 O O . SER A 1 79 ? -9.911 -7.951 21.966 1.00 88.56 79 SER A O 1
ATOM 614 N N . SER A 1 80 ? -10.470 -9.559 20.507 1.00 91.94 80 SER A N 1
ATOM 615 C CA . SER A 1 80 ? -9.184 -10.247 20.626 1.00 91.94 80 SER A CA 1
ATOM 616 C C . SER A 1 80 ? -8.055 -9.496 19.909 1.00 91.94 80 SER A C 1
ATOM 618 O O . SER A 1 80 ? -8.243 -8.954 18.819 1.00 91.94 80 SER A O 1
ATOM 620 N N . ARG A 1 81 ? -6.840 -9.542 20.478 1.00 91.62 81 ARG A N 1
ATOM 621 C CA . ARG A 1 81 ? -5.624 -9.014 19.822 1.00 91.62 81 ARG A CA 1
ATOM 622 C C . ARG A 1 81 ? -5.384 -9.657 18.456 1.00 91.62 81 ARG A C 1
ATOM 624 O O . ARG A 1 81 ? -4.863 -9.020 17.549 1.00 91.62 81 ARG A O 1
ATOM 631 N N . THR A 1 82 ? -5.759 -10.923 18.306 1.00 94.50 82 THR A N 1
ATOM 632 C CA . THR A 1 82 ? -5.626 -11.657 17.047 1.00 94.50 82 THR A CA 1
ATOM 633 C C . THR A 1 82 ? -6.538 -11.089 15.960 1.00 94.50 82 THR A C 1
ATOM 635 O O . THR A 1 82 ? -6.134 -11.042 14.801 1.00 94.50 82 THR A O 1
ATOM 638 N N . ASP A 1 83 ? -7.746 -10.636 16.308 1.00 93.12 83 ASP A N 1
ATOM 639 C CA . ASP A 1 83 ? -8.651 -9.988 15.351 1.00 93.12 83 ASP A CA 1
ATOM 640 C C . ASP A 1 83 ? -8.102 -8.638 14.881 1.00 93.12 83 ASP A C 1
ATOM 642 O O . ASP A 1 83 ? -8.163 -8.331 13.690 1.00 93.12 83 ASP A O 1
ATOM 646 N N . ASP A 1 84 ? -7.486 -7.882 15.790 1.00 94.12 84 ASP A N 1
ATOM 647 C CA . ASP A 1 84 ? -6.849 -6.606 15.460 1.00 94.12 84 ASP A CA 1
ATOM 648 C C . ASP A 1 84 ? -5.637 -6.801 14.544 1.00 94.12 84 ASP A C 1
ATOM 650 O O . ASP A 1 84 ? -5.499 -6.102 13.542 1.00 94.12 84 ASP A O 1
ATOM 654 N N . LEU A 1 85 ? -4.790 -7.795 14.838 1.00 95.38 85 LEU A N 1
ATOM 655 C CA . LEU A 1 85 ? -3.626 -8.131 14.014 1.00 95.38 85 LEU A CA 1
ATOM 656 C C . LEU A 1 85 ? -4.016 -8.558 12.596 1.00 95.38 85 LEU A C 1
ATOM 658 O O . LEU A 1 85 ? -3.305 -8.228 11.652 1.00 95.38 85 LEU A O 1
ATOM 662 N N . LYS A 1 86 ? -5.147 -9.252 12.420 1.00 96.12 86 LYS A N 1
ATOM 663 C CA . LYS A 1 86 ? -5.656 -9.610 11.084 1.00 96.12 86 LYS A CA 1
ATOM 664 C C . LYS A 1 86 ? -6.038 -8.373 10.275 1.00 96.12 86 LYS A C 1
ATOM 666 O O . LYS A 1 86 ? -5.724 -8.306 9.089 1.00 96.12 86 LYS A O 1
ATOM 671 N N . VAL A 1 87 ? -6.685 -7.394 10.911 1.00 96.19 87 VAL A N 1
ATOM 672 C CA . VAL A 1 87 ? -7.056 -6.130 10.260 1.00 96.19 87 VAL A CA 1
ATOM 673 C C . VAL A 1 87 ? -5.814 -5.319 9.919 1.00 96.19 87 VAL A C 1
ATOM 675 O O . VAL A 1 87 ? -5.596 -4.998 8.755 1.00 96.19 87 VAL A O 1
ATOM 678 N N . VAL A 1 88 ? -4.981 -5.035 10.920 1.00 95.56 88 VAL A N 1
ATOM 679 C CA . VAL A 1 88 ? -3.745 -4.254 10.784 1.00 95.56 88 VAL A CA 1
ATOM 680 C C . VAL A 1 88 ? -2.816 -4.879 9.744 1.00 95.56 88 VAL A C 1
ATOM 682 O O . VAL A 1 88 ? -2.342 -4.192 8.841 1.00 95.56 88 VAL A O 1
ATOM 685 N N . GLY A 1 89 ? -2.616 -6.196 9.824 1.00 94.44 89 GLY A N 1
ATOM 686 C CA . GLY A 1 89 ? -1.801 -6.947 8.878 1.00 94.44 89 GLY A CA 1
ATOM 687 C C . GLY A 1 89 ? -2.358 -6.897 7.459 1.00 94.44 89 GLY A C 1
ATOM 688 O O . GLY A 1 89 ? -1.596 -6.670 6.528 1.00 94.44 89 GLY A O 1
ATOM 689 N N . GLY A 1 90 ? -3.675 -7.043 7.277 1.00 95.31 90 GLY A N 1
ATOM 690 C CA . GLY A 1 90 ? -4.305 -6.956 5.957 1.00 95.31 90 GLY A CA 1
ATOM 691 C C . GLY A 1 90 ? -4.188 -5.565 5.327 1.00 95.31 90 GLY A C 1
ATOM 692 O O . GLY A 1 90 ? -3.787 -5.452 4.168 1.00 95.31 90 GLY A O 1
ATOM 693 N N . VAL A 1 91 ? -4.463 -4.509 6.103 1.00 97.00 91 VAL A N 1
ATOM 694 C CA . VAL A 1 91 ? -4.388 -3.123 5.612 1.00 97.00 91 VAL A CA 1
ATOM 695 C C . VAL A 1 91 ? -2.953 -2.724 5.267 1.00 97.00 91 VAL A C 1
ATOM 697 O O . VAL A 1 91 ? -2.751 -1.976 4.317 1.00 97.00 91 VAL A O 1
ATOM 700 N N . LEU A 1 92 ? -1.955 -3.249 5.982 1.00 95.44 92 LEU A N 1
ATOM 701 C CA . LEU A 1 92 ? -0.546 -2.996 5.683 1.00 95.44 92 LEU A CA 1
ATOM 702 C C . LEU A 1 92 ? -0.021 -3.852 4.517 1.00 95.44 92 LEU A C 1
ATOM 704 O O . LEU A 1 92 ? 0.686 -3.348 3.645 1.00 95.44 92 LEU A O 1
ATOM 708 N N . ALA A 1 93 ? -0.356 -5.144 4.485 1.00 95.44 93 ALA A N 1
ATOM 709 C CA . ALA A 1 93 ? 0.218 -6.089 3.532 1.00 95.44 93 ALA A CA 1
ATOM 710 C C . ALA A 1 93 ? -0.298 -5.886 2.105 1.00 95.44 93 ALA A C 1
ATOM 712 O O . ALA A 1 93 ? 0.487 -5.976 1.165 1.00 95.44 93 ALA A O 1
ATOM 713 N N . VAL A 1 94 ? -1.592 -5.607 1.912 1.00 96.81 94 VAL A N 1
ATOM 714 C CA . VAL A 1 94 ? -2.170 -5.505 0.560 1.00 96.81 94 VAL A CA 1
ATOM 715 C C . VAL A 1 94 ? -1.560 -4.353 -0.257 1.00 96.81 94 VAL A C 1
ATOM 717 O O . VAL A 1 94 ? -1.164 -4.607 -1.398 1.00 96.81 94 VAL A O 1
ATOM 720 N N . PRO A 1 95 ? -1.395 -3.122 0.271 1.00 94.38 95 PRO A N 1
ATOM 721 C CA . PRO A 1 95 ? -0.692 -2.058 -0.445 1.00 94.38 95 PRO A CA 1
ATOM 722 C C . PRO A 1 95 ? 0.763 -2.406 -0.772 1.00 94.38 95 PRO A C 1
ATOM 724 O O . PRO A 1 95 ? 1.213 -2.131 -1.882 1.00 94.38 95 PRO A O 1
ATOM 727 N N . LEU A 1 96 ? 1.486 -3.060 0.145 1.00 92.88 96 LEU A N 1
ATOM 728 C CA . LEU A 1 96 ? 2.868 -3.495 -0.093 1.00 92.88 96 LEU A CA 1
ATOM 729 C C . LEU A 1 96 ? 2.954 -4.562 -1.192 1.00 92.88 96 LEU A C 1
ATOM 731 O O . LEU A 1 96 ? 3.784 -4.460 -2.092 1.00 92.88 96 LEU A O 1
ATOM 735 N N . LEU A 1 97 ? 2.060 -5.553 -1.169 1.00 94.12 97 LEU A N 1
ATOM 736 C CA . LEU A 1 97 ? 1.951 -6.564 -2.223 1.00 94.12 97 LEU A CA 1
ATOM 737 C C . LEU A 1 97 ? 1.552 -5.944 -3.565 1.00 94.12 97 LEU A C 1
ATOM 739 O O . LEU A 1 97 ? 2.027 -6.380 -4.610 1.00 94.12 97 LEU A O 1
ATOM 743 N N . THR A 1 98 ? 0.717 -4.907 -3.548 1.00 92.19 98 THR A N 1
ATOM 744 C CA . THR A 1 98 ? 0.347 -4.169 -4.761 1.00 92.19 98 THR A CA 1
ATOM 745 C C . THR A 1 98 ? 1.548 -3.413 -5.324 1.00 92.19 98 THR A C 1
ATOM 747 O O . THR A 1 98 ? 1.826 -3.521 -6.515 1.00 92.19 98 THR A O 1
ATOM 750 N N . ALA A 1 99 ? 2.314 -2.716 -4.478 1.00 88.25 99 ALA A N 1
ATOM 751 C CA . ALA A 1 99 ? 3.553 -2.051 -4.884 1.00 88.25 99 ALA A CA 1
ATOM 752 C C . ALA A 1 99 ? 4.571 -3.051 -5.462 1.00 88.25 99 ALA A C 1
ATOM 754 O O . ALA A 1 99 ? 5.186 -2.784 -6.495 1.00 88.25 99 ALA A O 1
ATOM 755 N N . PHE A 1 100 ? 4.685 -4.235 -4.852 1.00 88.06 100 PHE A N 1
ATOM 756 C CA . PHE A 1 100 ? 5.491 -5.338 -5.376 1.00 88.06 100 PHE A CA 1
ATOM 757 C C . PHE A 1 100 ? 5.016 -5.821 -6.750 1.00 88.06 100 PHE A C 1
ATOM 759 O O . PHE A 1 100 ? 5.823 -5.990 -7.662 1.00 88.06 100 PHE A O 1
ATOM 766 N N . GLY A 1 101 ? 3.706 -6.012 -6.920 1.00 88.19 101 GLY A N 1
ATOM 767 C CA . GLY A 1 101 ? 3.112 -6.391 -8.201 1.00 88.19 101 GLY A CA 1
ATOM 768 C C . GLY A 1 101 ? 3.409 -5.364 -9.295 1.00 88.19 101 GLY A C 1
ATOM 769 O O . GLY A 1 101 ? 3.840 -5.738 -10.384 1.00 88.19 101 GLY A O 1
ATOM 770 N N . CYS A 1 102 ? 3.272 -4.071 -8.991 1.00 83.81 102 CYS A N 1
ATOM 771 C CA . CYS A 1 102 ? 3.627 -2.988 -9.911 1.00 83.81 102 CYS A CA 1
ATOM 772 C C . CYS A 1 102 ? 5.110 -3.013 -10.299 1.00 83.81 102 CYS A C 1
ATOM 774 O O . CYS A 1 102 ? 5.434 -2.811 -11.469 1.00 83.81 102 CYS A O 1
ATOM 776 N N . TYR A 1 103 ? 6.002 -3.302 -9.346 1.00 83.69 103 TYR A N 1
ATOM 777 C CA . TYR A 1 103 ? 7.425 -3.498 -9.627 1.00 83.69 103 TYR A CA 1
ATOM 778 C C . TYR A 1 103 ? 7.650 -4.621 -10.648 1.00 83.69 103 TYR A C 1
ATOM 780 O O . TYR A 1 103 ? 8.330 -4.397 -11.649 1.00 83.69 103 TYR A O 1
ATOM 788 N N . LEU A 1 104 ? 7.062 -5.802 -10.429 1.00 85.19 104 LEU A N 1
ATOM 789 C CA . LEU A 1 104 ? 7.233 -6.938 -11.337 1.00 85.19 104 LEU A CA 1
ATOM 790 C C . LEU A 1 104 ? 6.739 -6.606 -12.749 1.00 85.19 104 LEU A C 1
ATOM 792 O O . LEU A 1 104 ? 7.426 -6.896 -13.726 1.00 85.19 104 LEU A O 1
ATOM 796 N N . VAL A 1 105 ? 5.584 -5.943 -12.860 1.00 84.31 105 VAL A N 1
ATOM 797 C CA . VAL A 1 105 ? 5.029 -5.506 -14.150 1.00 84.31 105 VAL A CA 1
ATOM 798 C C . VAL A 1 105 ? 5.966 -4.516 -14.850 1.00 84.31 105 VAL A C 1
ATOM 800 O O . VAL A 1 105 ? 6.238 -4.673 -16.041 1.00 84.31 105 VAL A O 1
ATOM 803 N N . GLY A 1 106 ? 6.505 -3.533 -14.123 1.00 78.69 106 GLY A N 1
ATOM 804 C CA . GLY A 1 106 ? 7.457 -2.562 -14.668 1.00 78.69 106 GLY A CA 1
ATOM 805 C C . GLY A 1 106 ? 8.769 -3.205 -15.127 1.00 78.69 106 GLY A C 1
ATOM 806 O O . GLY A 1 106 ? 9.240 -2.923 -16.228 1.00 78.69 106 GLY A O 1
ATOM 807 N N . ALA A 1 107 ? 9.328 -4.119 -14.330 1.00 80.38 107 ALA A N 1
ATOM 808 C CA . ALA A 1 107 ? 10.555 -4.840 -14.669 1.00 80.38 107 ALA A CA 1
ATOM 809 C C . ALA A 1 107 ? 10.381 -5.691 -15.937 1.00 80.38 107 ALA A C 1
ATOM 811 O O . ALA A 1 107 ? 11.218 -5.635 -16.840 1.00 80.38 107 ALA A O 1
ATOM 812 N N . VAL A 1 108 ? 9.264 -6.421 -16.041 1.00 82.94 108 VAL A N 1
ATOM 813 C CA . VAL A 1 108 ? 8.921 -7.196 -17.242 1.00 82.94 108 VAL A CA 1
ATOM 814 C C . VAL A 1 108 ? 8.760 -6.279 -18.452 1.00 82.94 108 VAL A C 1
ATOM 816 O O . VAL A 1 108 ? 9.283 -6.593 -19.518 1.00 82.94 108 VAL A O 1
ATOM 819 N N . TRP A 1 109 ? 8.094 -5.129 -18.302 1.00 81.62 109 TRP A N 1
ATOM 820 C CA . TRP A 1 109 ? 7.915 -4.174 -19.397 1.00 81.62 109 TRP A CA 1
ATOM 821 C C . TRP A 1 109 ? 9.246 -3.665 -19.961 1.00 81.62 109 TRP A C 1
ATOM 823 O O . TRP A 1 109 ? 9.421 -3.631 -21.179 1.00 81.62 109 TRP A O 1
ATOM 833 N N . VAL A 1 110 ? 10.194 -3.303 -19.091 1.00 79.31 110 VAL A N 1
ATOM 834 C CA . VAL A 1 110 ? 11.536 -2.866 -19.510 1.00 79.31 110 VAL A CA 1
ATOM 835 C C . VAL A 1 110 ? 12.287 -4.001 -20.209 1.00 79.31 110 VAL A C 1
ATOM 837 O O . VAL A 1 110 ? 12.900 -3.769 -21.249 1.00 79.31 110 VAL A O 1
ATOM 840 N N . ALA A 1 111 ? 12.191 -5.230 -19.696 1.00 79.69 111 ALA A N 1
ATOM 841 C CA . ALA A 1 111 ? 12.865 -6.389 -20.278 1.00 79.69 111 ALA A CA 1
ATOM 842 C C . ALA A 1 111 ? 12.372 -6.722 -21.700 1.00 79.69 111 ALA A C 1
ATOM 844 O O . ALA A 1 111 ? 13.170 -7.102 -22.555 1.00 79.69 111 ALA A O 1
ATOM 845 N N . VAL A 1 112 ? 11.073 -6.551 -21.980 1.00 80.50 112 VAL A N 1
ATOM 846 C CA . VAL A 1 112 ? 10.484 -6.844 -23.302 1.00 80.50 112 VAL A CA 1
ATOM 847 C C . VAL A 1 112 ? 10.497 -5.655 -24.266 1.00 80.50 112 VAL A C 1
ATOM 849 O O . VAL A 1 112 ? 10.137 -5.816 -25.432 1.00 80.50 112 VAL A O 1
ATOM 852 N N . PHE A 1 113 ? 10.909 -4.466 -23.817 1.00 79.81 113 PHE A N 1
ATOM 853 C CA . PHE A 1 113 ? 10.939 -3.253 -24.639 1.00 79.81 113 PHE A CA 1
ATOM 854 C C . PHE A 1 113 ? 11.690 -3.421 -25.980 1.00 79.81 113 PHE A C 1
ATOM 856 O O . PHE A 1 113 ? 11.127 -3.033 -27.006 1.00 79.81 113 PHE A O 1
ATOM 863 N N . PRO A 1 114 ? 12.872 -4.071 -26.047 1.00 76.50 114 PRO A N 1
ATOM 864 C CA . PRO A 1 114 ? 13.608 -4.249 -27.307 1.00 76.50 114 PRO A CA 1
ATOM 865 C C . PRO A 1 114 ? 12.887 -5.120 -28.340 1.00 76.50 114 PRO A C 1
ATOM 867 O O . PRO A 1 114 ? 13.128 -5.003 -29.538 1.00 76.50 114 PRO A O 1
ATOM 870 N N . LEU A 1 115 ? 11.983 -5.999 -27.895 1.00 77.81 115 LEU A N 1
ATOM 871 C CA . LEU A 1 115 ? 11.174 -6.821 -28.799 1.00 77.81 115 LEU A CA 1
ATOM 872 C C . LEU A 1 115 ? 10.100 -5.991 -29.509 1.00 77.81 115 LEU A C 1
ATOM 874 O O . LEU A 1 115 ? 9.598 -6.391 -30.556 1.00 77.81 115 LEU A O 1
ATOM 878 N N . ARG A 1 116 ? 9.742 -4.828 -28.953 1.00 73.25 116 ARG A N 1
ATOM 879 C CA . ARG A 1 116 ? 8.735 -3.928 -29.525 1.00 73.25 116 ARG A CA 1
ATOM 880 C C . ARG A 1 116 ? 9.308 -2.934 -30.524 1.00 73.25 116 ARG A C 1
ATOM 882 O O . ARG A 1 116 ? 8.550 -2.400 -31.324 1.00 73.25 116 ARG A O 1
ATOM 889 N N . THR A 1 117 ? 10.617 -2.690 -30.502 1.00 73.50 117 THR A N 1
ATOM 890 C CA . THR A 1 117 ? 11.268 -1.707 -31.381 1.00 73.50 117 THR A CA 1
ATOM 891 C C . THR A 1 117 ? 11.524 -2.230 -32.797 1.00 73.50 117 THR A C 1
ATOM 893 O O . THR A 1 117 ? 12.043 -1.491 -33.626 1.00 73.50 117 THR A O 1
ATOM 896 N N . GLY A 1 118 ? 11.154 -3.482 -33.105 1.00 64.19 118 GLY A N 1
ATOM 897 C CA . GLY A 1 118 ? 11.201 -4.038 -34.466 1.00 64.19 118 GLY A CA 1
ATOM 898 C C . GLY A 1 118 ? 12.612 -4.226 -35.036 1.00 64.19 118 GLY A C 1
ATOM 899 O O . GLY A 1 118 ? 12.770 -4.487 -36.225 1.00 64.19 118 GLY A O 1
ATOM 900 N N . THR A 1 119 ? 13.643 -4.095 -34.204 1.00 68.38 119 THR A N 1
ATOM 901 C CA . THR A 1 119 ? 15.043 -4.268 -34.591 1.00 68.38 119 THR A CA 1
ATOM 902 C C . THR A 1 119 ? 15.321 -5.728 -34.936 1.00 68.38 119 THR A C 1
ATOM 904 O O . THR A 1 119 ? 15.300 -6.593 -34.060 1.00 68.38 119 THR A O 1
ATOM 907 N N . SER A 1 120 ? 15.597 -6.004 -36.213 1.00 74.62 120 SER A N 1
ATOM 908 C CA . SER A 1 120 ? 16.063 -7.312 -36.670 1.00 74.62 120 SER A CA 1
ATOM 909 C C . SER A 1 120 ? 17.504 -7.522 -36.208 1.00 74.62 120 SER A C 1
ATOM 911 O O . SER A 1 120 ? 18.444 -6.995 -36.804 1.00 74.62 120 SER A O 1
ATOM 913 N N . LEU A 1 121 ? 17.666 -8.264 -35.121 1.00 79.19 121 LEU A N 1
ATOM 914 C CA . LEU A 1 121 ? 18.963 -8.679 -34.603 1.00 79.19 121 LEU A CA 1
ATOM 915 C C . LEU A 1 121 ? 19.226 -10.122 -35.027 1.00 79.19 121 LEU A C 1
ATOM 917 O O . LEU A 1 121 ? 18.307 -10.944 -35.045 1.00 79.19 121 LEU A O 1
ATOM 921 N N . ASP A 1 122 ? 20.478 -10.442 -35.343 1.00 87.38 122 ASP A N 1
ATOM 922 C CA . ASP A 1 122 ? 20.891 -11.839 -35.431 1.00 87.38 122 ASP A CA 1
ATOM 923 C C . ASP A 1 122 ? 20.710 -12.536 -34.061 1.00 87.38 122 ASP A C 1
ATOM 925 O O . ASP A 1 122 ? 20.664 -11.863 -33.023 1.00 87.38 122 ASP A O 1
ATOM 929 N N . PRO A 1 123 ? 20.604 -13.877 -34.015 1.00 84.25 123 PRO A N 1
ATOM 930 C CA . PRO A 1 123 ? 20.302 -14.589 -32.775 1.00 84.25 123 PRO A CA 1
ATOM 931 C C . PRO A 1 123 ? 21.291 -14.324 -31.632 1.00 84.25 123 PRO A C 1
ATOM 933 O O . PRO A 1 123 ? 20.873 -14.275 -30.476 1.00 84.25 123 PRO A O 1
ATOM 936 N N . ALA A 1 124 ? 22.582 -14.129 -31.924 1.00 85.25 124 ALA A N 1
ATOM 937 C CA . ALA A 1 124 ? 23.580 -13.862 -30.891 1.00 85.25 124 ALA A CA 1
ATOM 938 C C . ALA A 1 124 ? 23.402 -12.451 -30.309 1.00 85.25 124 ALA A C 1
ATOM 940 O O . ALA A 1 124 ? 23.361 -12.285 -29.088 1.00 85.25 124 ALA A O 1
ATOM 941 N N . SER A 1 125 ? 23.200 -11.451 -31.169 1.00 84.81 125 SER A N 1
ATOM 942 C CA . SER A 1 125 ? 22.904 -10.074 -30.755 1.00 84.81 125 SER A CA 1
ATOM 943 C C . SER A 1 125 ? 21.581 -9.968 -29.991 1.00 84.81 125 SER A C 1
ATOM 945 O O . SER A 1 125 ? 21.493 -9.228 -29.011 1.00 84.81 125 SER A O 1
ATOM 947 N N . LEU A 1 126 ? 20.563 -10.744 -30.376 1.00 84.19 126 LEU A N 1
ATOM 948 C CA . LEU A 1 126 ? 19.274 -10.779 -29.684 1.00 84.19 126 LEU A CA 1
ATOM 949 C C . LEU A 1 126 ? 19.418 -11.262 -28.233 1.00 84.19 126 LEU A C 1
ATOM 951 O O . LEU A 1 126 ? 18.858 -10.647 -27.326 1.00 84.19 126 LEU A O 1
ATOM 955 N N . VAL A 1 127 ? 20.190 -12.328 -27.998 1.00 85.25 127 VAL A N 1
ATOM 956 C CA . VAL A 1 127 ? 20.437 -12.858 -26.646 1.00 85.25 127 VAL A CA 1
ATOM 957 C C . VAL A 1 127 ? 21.155 -11.830 -25.772 1.00 85.25 127 VAL A C 1
ATOM 959 O O . VAL A 1 127 ? 20.766 -11.629 -24.619 1.00 85.25 127 VAL A O 1
ATOM 962 N N . VAL A 1 128 ? 22.164 -11.143 -26.314 1.00 87.12 128 VAL A N 1
ATOM 963 C CA . VAL A 1 128 ? 22.898 -10.093 -25.590 1.00 87.12 128 VAL A CA 1
ATOM 964 C C . VAL A 1 128 ? 21.969 -8.935 -25.221 1.00 87.12 128 VAL A C 1
ATOM 966 O O . VAL A 1 128 ? 21.947 -8.517 -24.063 1.00 87.12 128 VAL A O 1
ATOM 969 N N . VAL A 1 129 ? 21.154 -8.457 -26.166 1.00 85.94 129 VAL A N 1
ATOM 970 C CA . VAL A 1 129 ? 20.204 -7.358 -25.937 1.00 85.94 129 VAL A CA 1
ATOM 971 C C . VAL A 1 129 ? 19.145 -7.744 -24.904 1.00 85.94 129 VAL A C 1
ATOM 973 O O . VAL A 1 129 ? 18.930 -7.000 -23.949 1.00 85.94 129 VAL A O 1
ATOM 976 N N . LEU A 1 130 ? 18.521 -8.918 -25.020 1.00 85.38 130 LEU A N 1
ATOM 977 C CA . LEU A 1 130 ? 17.524 -9.376 -24.045 1.00 85.38 130 LEU A CA 1
ATOM 978 C C . LEU A 1 130 ? 18.115 -9.530 -22.644 1.00 85.38 130 LEU A C 1
ATOM 980 O O . LEU A 1 130 ? 17.493 -9.117 -21.665 1.00 85.38 130 LEU A O 1
ATOM 984 N N . THR A 1 131 ? 19.327 -10.076 -22.540 1.00 87.38 131 THR A N 1
ATOM 985 C CA . THR A 1 131 ? 20.023 -10.213 -21.255 1.00 87.38 131 THR A CA 1
ATOM 986 C C . THR A 1 131 ? 20.301 -8.840 -20.648 1.00 87.38 131 THR A C 1
ATOM 988 O O . THR A 1 131 ? 19.981 -8.610 -19.482 1.00 87.38 131 THR A O 1
ATOM 991 N N . TYR A 1 132 ? 20.818 -7.900 -21.445 1.00 87.69 132 TYR A N 1
ATOM 992 C CA . TYR A 1 132 ? 21.087 -6.532 -21.007 1.00 87.69 132 TYR A CA 1
ATOM 993 C C . TYR A 1 132 ? 19.821 -5.836 -20.488 1.00 87.69 132 TYR A C 1
ATOM 995 O O . TYR A 1 132 ? 19.814 -5.339 -19.363 1.00 87.69 132 TYR A O 1
ATOM 1003 N N . PHE A 1 133 ? 18.728 -5.851 -21.256 1.00 84.69 133 PHE A N 1
ATOM 1004 C CA . PHE A 1 133 ? 17.475 -5.200 -20.858 1.00 84.69 133 PHE A CA 1
ATOM 1005 C C . PHE A 1 133 ? 16.770 -5.906 -19.697 1.00 84.69 133 PHE A C 1
ATOM 1007 O O . PHE A 1 133 ? 16.110 -5.244 -18.899 1.00 84.69 133 PHE A O 1
ATOM 1014 N N . THR A 1 134 ? 16.948 -7.220 -19.545 1.00 86.50 134 THR A N 1
ATOM 1015 C CA . THR A 1 134 ? 16.456 -7.955 -18.372 1.00 86.50 134 THR A CA 1
ATOM 1016 C C . THR A 1 134 ? 17.196 -7.520 -17.111 1.00 86.50 134 THR A C 1
ATOM 1018 O O . THR A 1 134 ? 16.560 -7.157 -16.123 1.00 86.50 134 THR A O 1
ATOM 1021 N N . VAL A 1 135 ? 18.533 -7.492 -17.141 1.00 88.88 135 VAL A N 1
ATOM 1022 C CA . VAL A 1 135 ? 19.346 -7.038 -16.001 1.00 88.88 135 VAL A CA 1
ATOM 1023 C C . VAL A 1 135 ? 19.049 -5.574 -15.674 1.00 88.88 135 VAL A C 1
ATOM 1025 O O . VAL A 1 135 ? 18.853 -5.233 -14.509 1.00 88.88 135 VAL A O 1
ATOM 1028 N N . LEU A 1 136 ? 18.942 -4.720 -16.694 1.00 85.44 136 LEU A N 1
ATOM 1029 C CA . LEU A 1 136 ? 18.599 -3.311 -16.530 1.00 85.44 136 LEU A CA 1
ATOM 1030 C C . LEU A 1 136 ? 17.197 -3.128 -15.931 1.00 85.44 136 LEU A C 1
ATOM 1032 O O . LEU A 1 136 ? 17.029 -2.359 -14.986 1.00 85.44 136 LEU A O 1
ATOM 1036 N N . GLY A 1 137 ? 16.200 -3.860 -16.436 1.00 83.12 137 GLY A N 1
ATOM 1037 C CA . GLY A 1 137 ? 14.829 -3.831 -15.928 1.00 83.12 137 GLY A CA 1
ATOM 1038 C C . GLY A 1 137 ? 14.732 -4.292 -14.477 1.00 83.12 137 GLY A C 1
ATOM 1039 O O . GLY A 1 137 ? 14.053 -3.651 -13.674 1.00 83.12 137 GLY A O 1
ATOM 1040 N N . LEU A 1 138 ? 15.468 -5.344 -14.110 1.00 86.12 138 LEU A N 1
ATOM 1041 C CA . LEU A 1 138 ? 15.565 -5.805 -12.726 1.00 86.12 138 LEU A CA 1
ATOM 1042 C C . LEU A 1 138 ? 16.240 -4.769 -11.824 1.00 86.12 138 LEU A C 1
ATOM 1044 O O . LEU A 1 138 ? 15.732 -4.519 -10.735 1.00 86.12 138 LEU A O 1
ATOM 1048 N N . ALA A 1 139 ? 17.336 -4.146 -12.264 1.00 85.12 139 ALA A N 1
ATOM 1049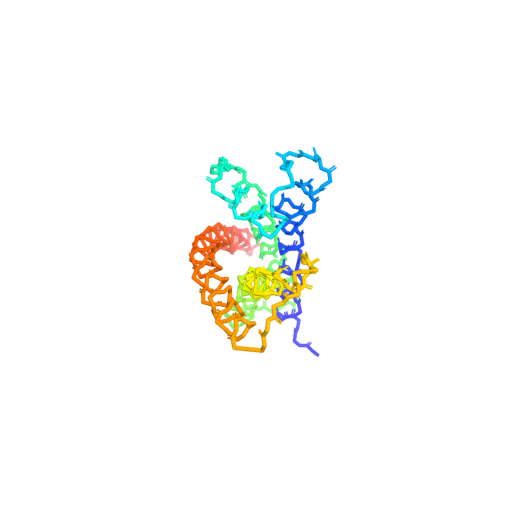 C CA . ALA A 1 139 ? 18.066 -3.152 -11.478 1.00 85.12 139 ALA A CA 1
ATOM 1050 C C . ALA A 1 139 ? 17.242 -1.876 -11.239 1.00 85.12 139 ALA A C 1
ATOM 1052 O O . ALA A 1 139 ? 17.089 -1.442 -10.096 1.00 85.12 139 ALA A O 1
ATOM 1053 N N . ILE A 1 140 ? 16.663 -1.304 -12.302 1.00 79.69 140 ILE A N 1
ATOM 1054 C CA . ILE A 1 140 ? 15.799 -0.118 -12.212 1.00 79.69 140 ILE A CA 1
ATOM 1055 C C . ILE A 1 140 ? 14.561 -0.437 -11.378 1.00 79.69 140 ILE A C 1
ATOM 1057 O O . ILE A 1 140 ? 14.204 0.316 -10.471 1.00 79.69 140 ILE A O 1
ATOM 1061 N N . GLY A 1 141 ? 13.921 -1.572 -11.653 1.00 79.19 141 GLY A N 1
ATOM 1062 C CA . GLY A 1 141 ? 12.749 -1.987 -10.907 1.00 79.19 141 GLY A CA 1
ATOM 1063 C C . GLY A 1 141 ? 13.068 -2.224 -9.428 1.00 79.19 141 GLY A C 1
ATOM 1064 O O . GLY A 1 141 ? 12.276 -1.836 -8.579 1.00 79.19 141 GLY A O 1
ATOM 1065 N N . PHE A 1 142 ? 14.220 -2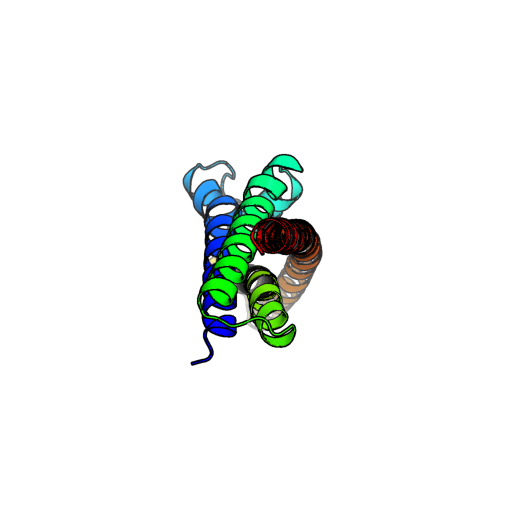.812 -9.093 1.00 84.75 142 PHE A N 1
ATOM 1066 C CA . PHE A 1 142 ? 14.621 -3.026 -7.702 1.00 84.75 142 PHE A CA 1
ATOM 1067 C C . PHE A 1 142 ? 14.832 -1.697 -6.971 1.00 84.75 142 PHE A C 1
ATOM 1069 O O . PHE A 1 142 ? 14.319 -1.523 -5.868 1.00 84.75 142 PHE A O 1
ATOM 1076 N N . ALA A 1 143 ? 15.512 -0.732 -7.598 1.00 81.25 143 ALA A N 1
ATOM 1077 C CA . ALA A 1 143 ? 15.659 0.611 -7.039 1.00 81.25 143 ALA A CA 1
ATOM 1078 C C . ALA A 1 143 ? 14.292 1.284 -6.808 1.00 81.25 143 ALA A C 1
ATOM 1080 O O . ALA A 1 143 ? 14.050 1.832 -5.731 1.00 81.25 143 ALA A O 1
ATOM 1081 N N . PHE A 1 144 ? 13.370 1.174 -7.773 1.00 79.44 144 PHE A N 1
ATOM 1082 C CA . PHE A 1 144 ? 11.986 1.629 -7.612 1.00 79.44 144 PHE A CA 1
ATOM 1083 C C . PHE A 1 144 ? 11.288 0.924 -6.449 1.00 79.44 144 PHE A C 1
ATOM 1085 O O . PHE A 1 144 ? 10.679 1.590 -5.617 1.00 79.44 144 PHE A O 1
ATOM 1092 N N . ALA A 1 145 ? 11.394 -0.403 -6.365 1.00 83.25 145 ALA A N 1
ATOM 1093 C CA . ALA A 1 145 ? 10.770 -1.191 -5.316 1.00 83.25 145 ALA A CA 1
ATOM 1094 C C . ALA A 1 145 ? 11.261 -0.736 -3.941 1.00 83.25 145 ALA A C 1
ATOM 1096 O O . ALA A 1 145 ? 10.439 -0.467 -3.080 1.00 83.25 145 ALA A O 1
ATOM 1097 N N . VAL A 1 146 ? 12.566 -0.551 -3.735 1.00 88.19 146 VAL A N 1
ATOM 1098 C CA . VAL A 1 146 ? 13.098 -0.074 -2.448 1.00 88.19 146 VAL A CA 1
ATOM 1099 C C . VAL A 1 146 ? 12.452 1.250 -2.030 1.00 88.19 146 VAL A C 1
ATOM 1101 O O . VAL A 1 146 ? 11.979 1.373 -0.899 1.00 88.19 146 VAL A O 1
ATOM 1104 N N . VAL A 1 147 ? 12.368 2.221 -2.942 1.00 86.44 147 VAL A N 1
ATOM 1105 C CA . VAL A 1 147 ? 11.777 3.532 -2.642 1.00 86.44 147 VAL A CA 1
ATOM 1106 C C . VAL A 1 147 ? 10.266 3.434 -2.435 1.00 86.44 147 VAL A C 1
ATOM 1108 O O . VAL A 1 147 ? 9.745 3.941 -1.443 1.00 86.44 147 VAL A O 1
ATOM 1111 N N . ALA A 1 148 ? 9.555 2.742 -3.324 1.00 84.75 148 ALA A N 1
ATOM 1112 C CA . ALA A 1 148 ? 8.112 2.559 -3.231 1.00 84.75 148 ALA A CA 1
ATOM 1113 C C . ALA A 1 148 ? 7.723 1.806 -1.953 1.00 84.75 148 ALA A C 1
ATOM 1115 O O . ALA A 1 148 ? 6.779 2.202 -1.279 1.00 84.75 148 ALA A O 1
ATOM 1116 N N . PHE A 1 149 ? 8.467 0.771 -1.565 1.00 88.88 149 PHE A N 1
ATOM 1117 C CA . PHE A 1 149 ? 8.252 0.052 -0.311 1.00 88.88 149 PHE A CA 1
ATOM 1118 C C . PHE A 1 149 ? 8.551 0.918 0.907 1.00 88.88 149 PHE A C 1
ATOM 1120 O O . PHE A 1 149 ? 7.814 0.833 1.886 1.00 88.88 149 PHE A O 1
ATOM 1127 N N . ALA A 1 150 ? 9.589 1.756 0.864 1.00 91.56 150 ALA A N 1
ATOM 1128 C CA . ALA A 1 150 ? 9.861 2.693 1.946 1.00 91.56 150 ALA A CA 1
ATOM 1129 C C . ALA A 1 150 ? 8.704 3.690 2.102 1.00 91.56 150 ALA A C 1
ATOM 1131 O O . ALA A 1 150 ? 8.165 3.834 3.197 1.00 91.56 150 ALA A O 1
ATOM 1132 N N . VAL A 1 151 ? 8.258 4.315 1.008 1.00 91.75 151 VAL A N 1
ATOM 1133 C CA . VAL A 1 151 ? 7.145 5.275 1.028 1.00 91.75 151 VAL A CA 1
ATOM 1134 C C . VAL A 1 151 ? 5.843 4.599 1.451 1.00 91.75 151 VAL A C 1
ATOM 1136 O O . VAL A 1 151 ? 5.208 5.050 2.403 1.00 91.75 151 VAL A O 1
ATOM 1139 N N . VAL A 1 152 ? 5.445 3.503 0.799 1.00 92.88 152 VAL A N 1
ATOM 1140 C CA . VAL A 1 152 ? 4.204 2.778 1.110 1.00 92.88 152 VAL A CA 1
ATOM 1141 C C . VAL A 1 152 ? 4.252 2.219 2.527 1.00 92.88 152 VAL A C 1
ATOM 1143 O O . VAL A 1 152 ? 3.318 2.428 3.292 1.00 92.88 152 VAL A O 1
ATOM 1146 N N . GLY A 1 153 ? 5.347 1.570 2.916 1.00 92.44 153 GLY A N 1
ATOM 1147 C CA . GLY A 1 153 ? 5.512 0.988 4.245 1.00 92.44 153 GLY A CA 1
ATOM 1148 C C . GLY A 1 153 ? 5.444 2.030 5.357 1.00 92.44 153 GLY A C 1
ATOM 1149 O O . GLY A 1 153 ? 4.719 1.828 6.329 1.00 92.44 153 GLY A O 1
ATOM 1150 N N . LEU A 1 154 ? 6.134 3.165 5.202 1.00 95.38 154 LEU A N 1
ATOM 1151 C CA . LEU A 1 154 ? 6.099 4.245 6.189 1.00 95.38 154 LEU A CA 1
ATOM 1152 C C . LEU A 1 154 ? 4.721 4.904 6.254 1.00 95.38 154 LEU A C 1
ATOM 1154 O O . LEU A 1 154 ? 4.145 5.016 7.332 1.00 95.38 154 LEU A O 1
ATOM 1158 N N . THR A 1 155 ? 4.163 5.318 5.119 1.00 96.12 155 THR A N 1
ATOM 1159 C CA . THR A 1 155 ? 2.900 6.077 5.094 1.00 96.12 155 THR A CA 1
ATOM 1160 C C . THR A 1 155 ? 1.697 5.235 5.501 1.00 96.12 155 THR A C 1
ATOM 1162 O O . THR A 1 155 ? 0.884 5.688 6.311 1.00 96.12 155 THR A O 1
ATOM 1165 N N . VAL A 1 156 ? 1.597 3.999 5.004 1.00 96.88 156 VAL A N 1
ATOM 1166 C CA . VAL A 1 156 ? 0.557 3.054 5.425 1.00 96.88 156 VAL A CA 1
ATOM 1167 C C . VAL A 1 156 ? 0.790 2.645 6.874 1.00 96.88 156 VAL A C 1
ATOM 1169 O O . VAL A 1 156 ? -0.160 2.624 7.646 1.00 96.88 156 VAL A O 1
ATOM 1172 N N . GLY A 1 157 ? 2.037 2.399 7.289 1.00 96.50 157 GLY A N 1
ATOM 1173 C CA . GLY A 1 157 ? 2.373 2.073 8.677 1.00 96.50 157 GLY A CA 1
ATOM 1174 C C . GLY A 1 157 ? 1.942 3.157 9.669 1.00 96.50 157 GLY A C 1
ATOM 1175 O O . GLY A 1 157 ? 1.312 2.844 10.680 1.00 96.50 157 GLY A O 1
ATOM 1176 N N . ILE A 1 158 ? 2.200 4.431 9.353 1.00 97.25 158 ILE A N 1
ATOM 1177 C CA . ILE A 1 158 ? 1.740 5.579 10.149 1.00 97.25 158 ILE A CA 1
ATOM 1178 C C . ILE A 1 158 ? 0.210 5.596 10.225 1.00 97.25 158 ILE A C 1
ATOM 1180 O O . ILE A 1 158 ? -0.342 5.723 11.318 1.00 97.25 158 ILE A O 1
ATOM 1184 N N . GLY A 1 159 ? -0.481 5.443 9.092 1.00 97.12 159 GLY A N 1
ATOM 1185 C CA . GLY A 1 159 ? -1.944 5.502 9.046 1.00 97.12 159 GLY A CA 1
ATOM 1186 C C . GLY A 1 159 ? -2.583 4.357 9.821 1.00 97.12 159 GLY A C 1
ATOM 1187 O O . GLY A 1 159 ? -3.465 4.581 10.644 1.00 97.12 159 GLY A O 1
ATOM 1188 N N . VAL A 1 160 ? -2.067 3.144 9.648 1.00 97.50 160 VAL A N 1
ATOM 1189 C CA . VAL A 1 160 ? -2.464 1.945 10.390 1.00 97.50 160 VAL A CA 1
ATOM 1190 C C . VAL A 1 160 ? -2.279 2.129 11.897 1.00 97.50 160 VAL A C 1
ATOM 1192 O O . VAL A 1 160 ? -3.210 1.867 12.662 1.00 97.50 160 VAL A O 1
ATOM 1195 N N . ALA A 1 161 ? -1.109 2.603 12.337 1.00 97.19 161 ALA A N 1
ATOM 1196 C CA . ALA A 1 161 ? -0.831 2.836 13.751 1.00 97.19 161 ALA A CA 1
ATOM 1197 C C . ALA A 1 161 ? -1.761 3.907 14.337 1.00 97.19 161 ALA A C 1
ATOM 1199 O O . ALA A 1 161 ? -2.383 3.682 15.377 1.00 97.19 161 ALA A O 1
ATOM 1200 N N . ALA A 1 162 ? -1.909 5.040 13.646 1.00 97.12 162 ALA A N 1
ATOM 1201 C CA . ALA A 1 162 ? -2.804 6.117 14.052 1.00 97.12 162 ALA A CA 1
ATOM 1202 C C . ALA A 1 162 ? -4.264 5.641 14.117 1.00 97.12 162 ALA A C 1
ATOM 1204 O O . ALA A 1 162 ? -4.938 5.867 15.117 1.00 97.12 162 ALA A O 1
ATOM 1205 N N . GLY A 1 163 ? -4.738 4.915 13.102 1.00 97.12 163 GLY A N 1
ATOM 1206 C CA . GLY A 1 163 ? -6.115 4.428 13.019 1.00 97.12 163 GLY A CA 1
ATOM 1207 C C . GLY A 1 163 ? -6.440 3.448 14.137 1.00 97.12 163 GLY A C 1
ATOM 1208 O O . GLY A 1 163 ? -7.493 3.548 14.768 1.00 97.12 163 GLY A O 1
ATOM 1209 N N . TYR A 1 164 ? -5.504 2.546 14.440 1.00 97.19 164 TYR A N 1
ATOM 1210 C CA . TYR A 1 164 ? -5.637 1.606 15.547 1.00 97.19 164 TYR A CA 1
ATOM 1211 C C . TYR A 1 164 ? -5.675 2.318 16.907 1.00 97.19 164 TYR A C 1
ATOM 1213 O O . TYR A 1 164 ? -6.577 2.062 17.708 1.00 97.19 164 TYR A O 1
ATOM 1221 N N . LEU A 1 165 ? -4.739 3.240 17.162 1.00 96.88 165 LEU A N 1
ATOM 1222 C CA . LEU A 1 165 ? -4.681 3.998 18.417 1.00 96.88 165 LEU A CA 1
ATOM 1223 C C . LEU A 1 165 ? -5.923 4.876 18.612 1.00 96.88 165 LEU A C 1
ATOM 1225 O O . LEU A 1 165 ? -6.486 4.901 19.707 1.00 96.88 165 LEU A O 1
ATOM 1229 N N . SER A 1 166 ? -6.394 5.544 17.556 1.00 97.44 166 SER A N 1
ATOM 1230 C CA . SER A 1 166 ? -7.619 6.345 17.591 1.00 97.44 166 SER A CA 1
ATOM 1231 C C . SER A 1 166 ? -8.854 5.486 17.851 1.00 97.44 166 SER A C 1
ATOM 1233 O O . SER A 1 166 ? -9.678 5.854 18.687 1.00 97.44 166 SER A O 1
ATOM 1235 N N . ALA A 1 167 ? -8.982 4.327 17.196 1.00 95.56 167 ALA A N 1
ATOM 1236 C CA . ALA A 1 167 ? -10.098 3.416 17.446 1.00 95.56 167 ALA A CA 1
ATOM 1237 C C . ALA A 1 167 ? -10.097 2.944 18.899 1.00 95.56 167 ALA A C 1
ATOM 1239 O O . ALA A 1 167 ? -11.124 2.984 19.573 1.00 95.56 167 ALA A O 1
ATOM 1240 N N . TRP A 1 168 ? -8.932 2.548 19.405 1.00 93.06 168 TRP A N 1
ATOM 1241 C CA . TRP A 1 168 ? -8.774 2.117 20.786 1.00 93.06 168 TRP A CA 1
ATOM 1242 C C . TRP A 1 168 ? -9.128 3.214 21.796 1.00 93.06 168 TRP A C 1
ATOM 1244 O O . TRP A 1 168 ? -9.827 2.935 22.770 1.00 93.06 168 TRP A O 1
ATOM 1254 N N . ALA A 1 169 ? -8.696 4.455 21.554 1.00 94.56 169 ALA A N 1
ATOM 1255 C CA . ALA A 1 169 ? -9.026 5.593 22.406 1.00 94.56 169 ALA A CA 1
ATOM 1256 C C . ALA A 1 169 ? -10.541 5.841 22.449 1.00 94.56 169 ALA A C 1
ATOM 1258 O O . ALA A 1 169 ? -11.111 5.959 23.530 1.00 94.56 169 ALA A O 1
ATOM 1259 N N . VAL A 1 170 ? -11.206 5.836 21.288 1.00 94.81 170 VAL A N 1
ATOM 1260 C CA . VAL A 1 170 ? -12.665 6.004 21.190 1.00 94.81 170 VAL A CA 1
ATOM 1261 C C . VAL A 1 170 ? -13.400 4.896 21.941 1.00 94.81 170 VAL A C 1
ATOM 1263 O O . VAL A 1 170 ? -14.293 5.177 22.736 1.00 94.81 170 VAL A O 1
ATOM 1266 N N . LEU A 1 171 ? -12.996 3.643 21.734 1.00 92.12 171 LEU A N 1
ATOM 1267 C CA . LEU A 1 171 ? -13.641 2.486 22.353 1.00 92.12 171 LEU A CA 1
ATOM 1268 C C . LEU A 1 171 ? -13.512 2.485 23.879 1.00 92.12 171 LEU A C 1
ATOM 1270 O O . LEU A 1 171 ? -14.451 2.072 24.554 1.00 92.12 171 LEU A O 1
ATOM 1274 N N . ARG A 1 172 ? -12.383 2.968 24.414 1.00 90.56 172 ARG A N 1
ATOM 1275 C CA . ARG A 1 172 ? -12.166 3.123 25.860 1.00 90.56 172 ARG A CA 1
ATOM 1276 C C . ARG A 1 172 ? -13.021 4.207 26.499 1.00 90.56 172 ARG A C 1
ATOM 1278 O O . ARG A 1 172 ? -13.365 4.079 27.661 1.00 90.56 172 ARG A O 1
ATOM 1285 N N . ILE A 1 173 ? -13.309 5.286 25.777 1.00 89.06 173 ILE A N 1
ATOM 1286 C CA . ILE A 1 173 ? -14.147 6.377 26.295 1.00 89.06 173 ILE A CA 1
ATOM 1287 C C . ILE A 1 173 ? -15.626 5.965 26.289 1.00 89.06 173 ILE A C 1
ATOM 1289 O O . ILE A 1 173 ? -16.406 6.435 27.109 1.00 89.06 173 ILE A O 1
ATOM 1293 N N . SER A 1 174 ? -16.019 5.088 25.362 1.00 78.06 174 SER A N 1
ATOM 1294 C CA . SER A 1 174 ? -17.402 4.623 25.206 1.00 78.06 174 SER A CA 1
ATOM 1295 C C . SER A 1 174 ? -17.805 3.429 26.083 1.00 78.06 174 SER A C 1
ATOM 1297 O O . SER A 1 174 ? -18.955 3.001 25.997 1.00 78.06 174 SER A O 1
ATOM 1299 N N . SER A 1 175 ? -16.872 2.858 26.850 1.00 69.50 175 SER A N 1
ATOM 1300 C CA . SER A 1 175 ? -17.083 1.712 27.751 1.00 69.50 175 SER A CA 1
ATOM 1301 C C . SER A 1 175 ? -17.177 2.155 29.200 1.00 69.50 175 SER A C 1
ATOM 1303 O O . SER A 1 175 ? -18.082 1.660 29.899 1.00 69.50 175 SER A O 1
#

Secondary structure (DSSP, 8-state):
--HHHHHHHHHHHHHHHHHHIIIIIHHHHS-SS-SS-GGGHHHHHHHHS-HHHHIIIIIHHHHHHHHHHHHHHHHTT---HHHHHHHHHHHHHHHHHHHHHHHHHHHHHHHHHHHHTT----HHHHHHHHHHHHHHHHHHHHHHHHHHHHHHHHHHHHHHHHHHHHHHHHHHH--

Radius of gyration: 20.08 Å; Cα contacts (8 Å, |Δi|>4): 214; chains: 1; bounding box: 43×33×64 Å

Organism: NCBI:txid1132509

Solvent-accessible surface area (backbone atoms only — not comparable to full-atom values): 8776 Å² total; per-residue (Å²): 132,61,64,35,47,50,43,4,42,54,25,3,48,52,21,30,49,46,37,46,42,63,41,43,51,47,48,71,72,65,62,79,63,83,78,86,52,79,67,46,48,44,49,50,47,69,71,72,54,54,75,64,56,50,35,62,41,28,13,49,42,21,15,52,31,33,21,53,43,52,49,50,37,44,76,69,74,48,80,53,71,69,46,50,48,32,24,51,48,22,36,49,45,42,32,52,53,47,52,49,52,53,29,54,53,31,18,52,50,45,28,50,45,67,76,71,69,70,68,89,58,57,73,69,58,42,53,52,50,43,51,50,30,37,55,49,14,48,51,55,26,47,56,40,38,56,51,51,47,51,52,49,50,50,28,25,47,51,12,35,52,50,12,44,53,52,31,51,55,53,54,63,74,74,107

Foldseek 3Di:
DDLLLVLQQVLQVQLQVLLCCQLQVVQVVPVVDPDPASLCSSLCSLPVDDLVSLLVSRQQSLLVSLQVSQLVCVVVVRDDPVSSCSNLVSNLVSNLVSLVVSLVVSLVCQLCVVVVVPDDDDPVVVVVSSVVSNVVSNVVSVVSSVSSCVSNNVSSVNNSVNSNVVNVVVVVVVD

pLDDT: mean 87.86, std 9.88, range [51.78, 98.25]